Protein AF-A0A3S4ZS08-F1 (afdb_monomer)

Secondary structure (DSSP, 8-state):
--PPPP-PPPPPPP-PPPSS--GGG---HHHHHHH------SS-EEEESS-GGGHHHHHHTT-EEEE-HIIIIISTT-TTT-HHHHHHHHHHHHHHHHHHS-HHHHHHHH-S---S---------------

Mean predicted aligned error: 7.88 Å

Sequence (131 aa):
MLFPKQKSKKKRMRHPASILHDKSSRTCYLCVTLHDNWNEHRILDEHHIFGGPNRKNSEEYGLKVYLCHDHHIYGPEAVHNNARIRHELQRTAQRLFEKQHSHKEFMEIFGRNYLDPVEIGENSEKENEPV

Solvent-accessible surface area (backbone atoms only — not comparable to full-atom values): 8027 Å² total; per-residue (Å²): 135,89,76,81,78,80,84,76,80,78,81,81,82,54,77,54,71,38,80,79,38,67,75,87,67,34,38,24,54,61,44,36,75,76,65,74,36,76,61,71,48,96,62,67,46,82,43,49,62,44,51,80,90,39,32,62,56,15,40,48,68,9,37,31,40,38,23,33,64,45,48,41,64,72,32,84,71,0,46,75,66,20,68,67,58,38,49,49,51,37,28,49,46,50,57,57,46,42,74,81,49,47,67,69,58,48,41,73,74,67,70,60,86,53,78,63,85,72,87,71,78,78,82,71,85,76,80,88,74,87,130

Radius of gyration: 18.98 Å; Cα contacts (8 Å, |Δi|>4): 165; chains: 1; bounding box: 35×43×84 Å

Structure (mmCIF, N/CA/C/O backbone):
data_AF-A0A3S4ZS08-F1
#
_entry.id   AF-A0A3S4ZS08-F1
#
loop_
_atom_site.group_PDB
_atom_site.id
_atom_site.type_symbol
_atom_site.label_atom_id
_atom_site.label_alt_id
_atom_site.label_comp_id
_atom_site.label_asym_id
_atom_site.label_entity_id
_atom_site.label_seq_id
_atom_site.pdbx_PDB_ins_code
_atom_site.Cartn_x
_atom_site.Cartn_y
_atom_site.Cartn_z
_atom_site.occupancy
_atom_site.B_iso_or_equiv
_atom_site.auth_seq_id
_atom_site.auth_comp_id
_atom_site.auth_asym_id
_atom_site.auth_atom_id
_atom_site.pdbx_PDB_model_num
ATOM 1 N N . MET A 1 1 ? -1.154 30.138 40.341 1.00 65.44 1 MET A N 1
ATOM 2 C CA . MET A 1 1 ? -0.883 28.765 40.824 1.00 65.44 1 MET A CA 1
ATOM 3 C C . MET A 1 1 ? -0.590 27.890 39.612 1.00 65.44 1 MET A C 1
ATOM 5 O O . MET A 1 1 ? -1.409 27.868 38.703 1.00 65.44 1 MET A O 1
ATOM 9 N N . LEU A 1 2 ? 0.585 27.257 39.535 1.00 67.81 2 LEU A N 1
ATOM 10 C CA . LEU A 1 2 ? 0.966 26.402 38.403 1.00 67.81 2 LEU A CA 1
ATOM 11 C C . LEU A 1 2 ? 0.530 24.962 38.721 1.00 67.81 2 LEU A C 1
ATOM 13 O O . LEU A 1 2 ? 1.156 24.295 39.541 1.00 67.81 2 LEU A O 1
ATOM 17 N N . PHE A 1 3 ? -0.576 24.502 38.135 1.00 76.50 3 PHE A N 1
ATOM 18 C CA . PHE A 1 3 ? -1.029 23.120 38.312 1.00 76.50 3 PHE A CA 1
ATOM 19 C C . PHE A 1 3 ? -0.051 22.156 37.612 1.00 76.50 3 PHE A C 1
ATOM 21 O O . PHE A 1 3 ? 0.315 22.402 36.457 1.00 76.50 3 PHE A O 1
ATOM 28 N N . PRO A 1 4 ? 0.385 21.060 38.263 1.00 76.19 4 PRO A N 1
ATOM 29 C CA . PRO A 1 4 ? 1.241 20.078 37.615 1.00 76.19 4 PRO A CA 1
ATOM 30 C C . PRO A 1 4 ? 0.506 19.455 36.424 1.00 76.19 4 PRO A C 1
ATOM 32 O O . PRO A 1 4 ? -0.596 18.927 36.569 1.00 76.19 4 PRO A O 1
ATOM 35 N N . LYS A 1 5 ? 1.121 19.500 35.236 1.00 73.06 5 LYS A N 1
ATOM 36 C CA . LYS A 1 5 ? 0.585 18.828 34.044 1.00 73.06 5 LYS A CA 1
ATOM 37 C C . LYS A 1 5 ? 0.438 17.333 34.331 1.00 73.06 5 LYS A C 1
ATOM 39 O O . LYS A 1 5 ? 1.413 16.670 34.691 1.00 73.06 5 LYS A O 1
ATOM 44 N N . GLN A 1 6 ? -0.766 16.796 34.142 1.00 75.19 6 GLN A N 1
ATOM 45 C CA . GLN A 1 6 ? -1.000 15.357 34.219 1.00 75.19 6 GLN A CA 1
ATOM 46 C C . GLN A 1 6 ? -0.137 14.644 33.168 1.00 75.19 6 GLN A C 1
ATOM 48 O O . GLN A 1 6 ? -0.199 14.947 31.976 1.00 75.19 6 GLN A O 1
ATOM 53 N N . LYS A 1 7 ? 0.698 13.700 33.610 1.00 71.94 7 LYS A N 1
ATOM 54 C CA . LYS A 1 7 ? 1.526 12.878 32.721 1.00 71.94 7 LYS A CA 1
ATOM 55 C C . LYS A 1 7 ? 0.629 11.840 32.039 1.00 71.94 7 LYS A C 1
ATOM 57 O O . LYS A 1 7 ? 0.342 10.803 32.631 1.00 71.94 7 LYS A O 1
ATOM 62 N N . SER A 1 8 ? 0.185 12.094 30.809 1.00 74.12 8 SER A N 1
ATOM 63 C CA . SER A 1 8 ? -0.471 11.059 30.002 1.00 74.12 8 SER A CA 1
ATOM 64 C C . SER A 1 8 ? 0.580 10.098 29.433 1.00 74.12 8 SER A C 1
ATOM 66 O O . SER A 1 8 ? 1.602 10.509 28.878 1.00 74.12 8 SER A O 1
ATOM 68 N N . LYS A 1 9 ? 0.364 8.788 29.596 1.00 76.19 9 LYS A N 1
ATOM 69 C CA . LYS A 1 9 ? 1.199 7.772 28.942 1.00 76.19 9 LYS A CA 1
ATOM 70 C C . LYS A 1 9 ? 0.795 7.699 27.470 1.00 76.19 9 LYS A C 1
ATOM 72 O O . LYS A 1 9 ? -0.376 7.494 27.165 1.00 76.19 9 LYS A O 1
ATOM 77 N N . LYS A 1 10 ? 1.753 7.855 26.552 1.00 76.00 10 LYS A N 1
ATOM 78 C CA . LYS A 1 10 ? 1.502 7.667 25.114 1.00 76.00 10 LYS A CA 1
ATOM 79 C C . LYS A 1 10 ? 1.166 6.197 24.847 1.00 76.00 10 LYS A C 1
ATOM 81 O O . LYS A 1 10 ? 1.894 5.315 25.303 1.00 76.00 10 LYS A O 1
ATOM 86 N N . LYS A 1 11 ? 0.087 5.934 24.104 1.00 80.38 11 LYS A N 1
ATOM 87 C CA . LYS A 1 11 ? -0.252 4.580 23.641 1.00 80.38 11 LYS A CA 1
ATOM 88 C C . LYS A 1 11 ? 0.876 4.066 22.737 1.00 80.38 11 LYS A C 1
ATOM 90 O O . LYS A 1 11 ? 1.356 4.799 21.873 1.00 80.38 11 LYS A O 1
ATOM 95 N N . ARG A 1 12 ? 1.325 2.827 22.955 1.00 83.44 12 ARG A N 1
ATOM 96 C CA . ARG A 1 12 ? 2.348 2.193 22.112 1.00 83.44 12 ARG A CA 1
ATOM 97 C C . ARG A 1 12 ? 1.722 1.799 20.773 1.00 83.44 12 ARG A C 1
ATOM 99 O O . ARG A 1 12 ? 0.711 1.102 20.768 1.00 83.44 12 ARG A O 1
ATOM 106 N N . MET A 1 13 ? 2.335 2.224 19.670 1.00 84.94 13 MET A N 1
ATOM 107 C CA . MET A 1 13 ? 1.907 1.866 18.315 1.00 84.94 13 MET A CA 1
ATOM 108 C C . MET A 1 13 ? 2.183 0.382 18.039 1.00 84.94 13 MET A C 1
ATOM 110 O O . MET A 1 13 ? 3.206 -0.164 18.476 1.00 84.94 13 MET A O 1
ATOM 114 N N . ARG A 1 14 ? 1.260 -0.274 17.336 1.00 89.06 14 ARG A N 1
ATOM 115 C CA . ARG A 1 14 ? 1.431 -1.650 16.853 1.00 89.06 14 ARG A CA 1
ATOM 116 C C . ARG A 1 14 ? 2.148 -1.632 15.500 1.00 89.06 14 ARG A C 1
ATOM 118 O O . ARG A 1 14 ? 2.058 -0.651 14.780 1.00 89.06 14 ARG A O 1
ATOM 125 N N . HIS A 1 15 ? 2.861 -2.714 15.199 1.00 91.88 15 HIS A N 1
ATOM 126 C CA . HIS A 1 15 ? 3.563 -2.916 13.925 1.00 91.88 15 HIS A CA 1
ATOM 127 C C . HIS A 1 15 ? 3.199 -4.315 13.394 1.00 91.88 15 HIS A C 1
ATOM 129 O O . HIS A 1 15 ? 4.022 -5.231 13.471 1.00 91.88 15 HIS A O 1
ATOM 135 N N . PRO A 1 16 ? 1.926 -4.557 13.026 1.00 95.12 16 PRO A N 1
ATOM 136 C CA . PRO A 1 16 ? 1.505 -5.844 12.481 1.00 95.12 16 PRO A CA 1
ATOM 137 C C . PRO A 1 16 ? 2.190 -6.155 11.142 1.00 95.12 16 PRO A C 1
ATOM 139 O O . PRO A 1 16 ? 2.769 -5.285 10.484 1.00 95.12 16 PRO A O 1
ATOM 142 N N . ALA A 1 17 ? 2.094 -7.421 10.734 1.00 96.56 17 ALA A N 1
ATOM 143 C CA . ALA A 1 17 ? 2.415 -7.820 9.370 1.00 96.56 17 ALA A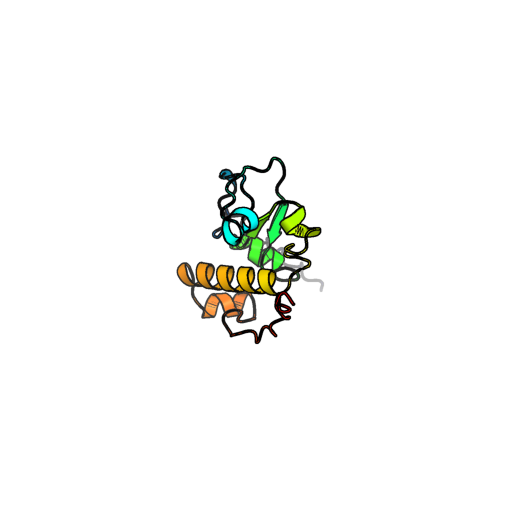 CA 1
ATOM 144 C C . ALA A 1 17 ? 1.492 -7.107 8.369 1.00 96.56 17 ALA A C 1
ATOM 146 O O . ALA A 1 17 ? 0.403 -6.651 8.724 1.00 96.56 17 ALA A O 1
ATOM 147 N N . SER A 1 18 ? 1.939 -7.013 7.118 1.00 97.81 18 SER A N 1
ATOM 148 C CA . SER A 1 18 ? 1.099 -6.473 6.058 1.00 97.81 18 SER A CA 1
ATOM 149 C C . SER A 1 18 ? -0.105 -7.377 5.793 1.00 97.81 18 SER A C 1
ATOM 151 O O . SER A 1 18 ? 0.032 -8.599 5.750 1.00 97.81 18 SER A O 1
ATOM 153 N N . ILE A 1 19 ? -1.273 -6.770 5.573 1.00 97.94 19 ILE A N 1
ATOM 154 C CA . ILE A 1 19 ? -2.477 -7.491 5.132 1.00 97.94 19 ILE A CA 1
ATOM 155 C C . ILE A 1 19 ? -2.526 -7.692 3.610 1.00 97.94 19 ILE A C 1
ATOM 157 O O . ILE A 1 19 ? -3.389 -8.415 3.121 1.00 97.94 19 ILE A O 1
ATOM 161 N N . LEU A 1 20 ? -1.646 -7.018 2.862 1.00 97.56 20 LEU A N 1
ATOM 162 C CA . LEU A 1 20 ? -1.591 -7.074 1.400 1.00 97.56 20 LEU A CA 1
ATOM 163 C C . LEU A 1 20 ? -0.549 -8.069 0.899 1.00 97.56 20 LEU A C 1
ATOM 165 O O . LEU A 1 20 ? -0.719 -8.649 -0.169 1.00 97.56 20 LEU A O 1
ATOM 169 N N . HIS A 1 21 ? 0.557 -8.216 1.628 1.00 97.69 21 HIS A N 1
ATOM 170 C CA . HIS A 1 21 ? 1.731 -8.904 1.116 1.00 97.69 21 HIS A CA 1
ATOM 171 C C . HIS A 1 21 ? 2.541 -9.551 2.229 1.00 97.69 21 HIS A C 1
ATOM 173 O O . HIS A 1 21 ? 2.962 -8.892 3.178 1.00 97.69 21 HIS A O 1
ATOM 179 N N . ASP A 1 22 ? 2.802 -10.846 2.093 1.00 96.75 22 ASP A N 1
ATOM 180 C CA . ASP A 1 22 ? 3.629 -11.553 3.056 1.00 96.75 22 ASP A CA 1
ATOM 181 C C . ASP A 1 22 ? 5.113 -11.191 2.893 1.00 96.75 22 ASP A C 1
ATOM 183 O O . ASP A 1 22 ? 5.739 -11.474 1.868 1.00 96.75 22 ASP A O 1
ATOM 187 N N . LYS A 1 23 ? 5.698 -10.628 3.957 1.00 95.94 23 LYS A N 1
ATOM 188 C CA . LYS A 1 23 ? 7.128 -10.306 4.040 1.00 95.94 23 LYS A CA 1
ATOM 189 C C . LYS A 1 23 ? 8.011 -11.541 3.863 1.00 95.94 23 LYS A C 1
ATOM 191 O O . LYS A 1 23 ? 9.121 -11.427 3.344 1.00 95.94 23 LYS A O 1
ATOM 196 N N . SER A 1 24 ? 7.546 -12.703 4.326 1.00 96.56 24 SER A N 1
ATOM 197 C CA . SER A 1 24 ? 8.338 -13.934 4.315 1.00 96.56 24 SER A CA 1
ATOM 198 C C . SER A 1 24 ? 8.546 -14.487 2.906 1.00 96.56 24 SER A C 1
ATOM 200 O O . SER A 1 24 ? 9.568 -15.119 2.658 1.00 96.56 24 SER A O 1
ATOM 202 N N . SER A 1 25 ? 7.658 -14.136 1.966 1.00 96.56 25 SER A N 1
ATOM 203 C CA . SER A 1 25 ? 7.785 -14.501 0.551 1.00 96.56 25 SER A CA 1
ATOM 204 C C . SER A 1 25 ? 9.035 -13.930 -0.121 1.00 96.56 25 SER A C 1
ATOM 206 O O . SER A 1 25 ? 9.452 -14.440 -1.152 1.00 96.56 25 SER A O 1
ATOM 208 N N . ARG A 1 26 ? 9.610 -12.842 0.422 1.00 97.75 26 ARG A N 1
ATOM 209 C CA . ARG A 1 26 ? 10.741 -12.097 -0.163 1.00 97.75 26 ARG A CA 1
ATOM 210 C C . ARG A 1 26 ? 10.527 -11.673 -1.619 1.00 97.75 26 ARG A C 1
ATOM 212 O O . ARG A 1 26 ? 11.484 -11.302 -2.290 1.00 97.75 26 ARG A O 1
ATOM 219 N N . THR A 1 27 ? 9.292 -11.667 -2.100 1.00 98.56 27 THR A N 1
ATOM 220 C CA . THR A 1 27 ? 8.942 -11.180 -3.437 1.00 98.56 27 THR A CA 1
ATOM 221 C C . THR A 1 27 ? 8.721 -9.670 -3.417 1.00 98.56 27 THR A C 1
ATOM 223 O O . THR A 1 27 ? 8.580 -9.069 -2.353 1.00 98.56 27 THR A O 1
ATOM 226 N N . CYS A 1 28 ? 8.693 -9.034 -4.587 1.00 98.69 28 CYS A N 1
ATOM 227 C CA . CYS A 1 28 ? 8.177 -7.675 -4.743 1.00 98.69 28 CYS A CA 1
ATOM 228 C C . CYS A 1 28 ? 6.686 -7.755 -5.093 1.00 98.69 28 CYS A C 1
ATOM 230 O O . CYS A 1 28 ? 6.316 -8.443 -6.043 1.00 98.69 28 CYS A O 1
ATOM 232 N N . TYR A 1 29 ? 5.833 -7.025 -4.368 1.00 98.75 29 TYR A N 1
ATOM 233 C CA . TYR A 1 29 ? 4.385 -7.043 -4.600 1.00 98.75 29 TYR A CA 1
ATOM 234 C C . TYR A 1 29 ? 4.018 -6.664 -6.041 1.00 98.75 29 TYR A C 1
ATOM 236 O O . TYR A 1 29 ? 3.149 -7.287 -6.647 1.00 98.75 29 TYR A O 1
ATOM 244 N N . LEU A 1 30 ? 4.693 -5.658 -6.607 1.00 98.56 30 LEU A N 1
ATOM 245 C CA . LEU A 1 30 ? 4.426 -5.193 -7.970 1.00 98.56 30 LEU A CA 1
ATOM 246 C C . LEU A 1 30 ? 5.025 -6.114 -9.042 1.00 98.56 30 LEU A C 1
ATOM 248 O O . LEU A 1 30 ? 4.387 -6.297 -10.071 1.00 98.56 30 LEU A O 1
ATOM 252 N N . CYS A 1 31 ? 6.156 -6.785 -8.792 1.00 98.56 31 CYS A N 1
ATOM 253 C CA . CYS A 1 31 ? 6.639 -7.849 -9.685 1.00 98.56 31 CYS A CA 1
ATOM 254 C C . CYS A 1 31 ? 5.594 -8.962 -9.840 1.00 98.56 31 CYS A C 1
ATOM 256 O O . CYS A 1 31 ? 5.289 -9.374 -10.956 1.00 98.56 31 CYS A O 1
ATOM 258 N N . VAL A 1 32 ? 5.020 -9.414 -8.722 1.00 98.31 32 VAL A N 1
ATOM 259 C CA . VAL A 1 32 ? 4.015 -10.483 -8.718 1.00 98.31 32 VAL A CA 1
ATOM 260 C C . VAL A 1 32 ? 2.723 -10.018 -9.384 1.00 98.31 32 VAL A C 1
ATOM 262 O O . VAL A 1 32 ? 2.202 -10.686 -10.268 1.00 98.31 32 VAL A O 1
ATOM 265 N N . THR A 1 33 ? 2.198 -8.861 -8.979 1.00 97.75 33 THR A N 1
ATOM 266 C CA . THR A 1 33 ? 0.860 -8.426 -9.412 1.00 97.75 33 THR A CA 1
ATOM 267 C C . THR A 1 33 ? 0.804 -7.867 -10.829 1.00 97.75 33 THR A C 1
ATOM 269 O O . THR A 1 33 ? -0.246 -7.974 -11.455 1.00 97.75 33 THR A O 1
ATOM 272 N N . LEU A 1 34 ? 1.893 -7.283 -11.339 1.00 97.31 34 LEU A N 1
ATOM 273 C CA . LEU A 1 34 ? 1.933 -6.723 -12.694 1.00 97.31 34 LEU A CA 1
ATOM 274 C C . LEU A 1 34 ? 2.478 -7.712 -13.728 1.00 97.31 34 LEU A C 1
ATOM 276 O O . LEU A 1 34 ? 2.051 -7.670 -14.877 1.00 97.31 34 LEU A O 1
ATOM 280 N N . HIS A 1 35 ? 3.401 -8.595 -13.327 1.00 97.88 35 HIS A N 1
ATOM 281 C CA . HIS A 1 35 ? 4.198 -9.396 -14.266 1.00 97.88 35 HIS A CA 1
ATOM 282 C C . HIS A 1 35 ? 4.204 -10.900 -13.973 1.00 97.88 35 HIS A C 1
ATOM 284 O O . HIS A 1 35 ? 4.966 -11.622 -14.610 1.00 97.88 35 HIS A O 1
ATOM 290 N N . ASP A 1 36 ? 3.422 -11.371 -12.993 1.00 97.88 36 ASP A N 1
ATOM 291 C CA . ASP A 1 36 ? 3.446 -12.762 -12.500 1.00 97.88 36 ASP A CA 1
ATOM 292 C C . ASP A 1 36 ? 4.868 -13.250 -12.149 1.00 97.88 36 ASP A C 1
ATOM 294 O O . ASP A 1 36 ? 5.237 -14.415 -12.291 1.00 97.88 36 ASP A O 1
ATOM 298 N N . ASN A 1 37 ? 5.717 -12.318 -11.705 1.00 97.94 37 ASN A N 1
ATOM 299 C CA . ASN A 1 37 ? 7.114 -12.582 -11.399 1.00 97.94 37 ASN A CA 1
ATOM 300 C C . ASN A 1 37 ? 7.294 -12.809 -9.894 1.00 97.94 37 ASN A C 1
ATOM 302 O O . ASN A 1 37 ? 7.319 -11.866 -9.099 1.00 97.94 37 ASN A O 1
ATOM 306 N N . TRP A 1 38 ? 7.476 -14.078 -9.532 1.00 97.81 38 TRP A N 1
ATOM 307 C CA . TRP A 1 38 ? 7.619 -14.563 -8.156 1.00 97.81 38 TRP A CA 1
ATOM 308 C C . TRP A 1 38 ? 9.072 -14.660 -7.673 1.00 97.81 38 TRP A C 1
ATOM 310 O O . TRP A 1 38 ? 9.347 -15.324 -6.675 1.00 97.81 38 TRP A O 1
ATOM 320 N N . ASN A 1 39 ? 10.018 -14.013 -8.360 1.00 97.88 39 ASN A N 1
ATOM 321 C CA . ASN A 1 39 ? 11.417 -14.036 -7.947 1.00 97.88 39 ASN A CA 1
ATOM 322 C C . ASN A 1 39 ? 11.617 -13.391 -6.567 1.00 97.88 39 ASN A C 1
ATOM 324 O O . ASN A 1 39 ? 11.080 -12.322 -6.258 1.00 97.88 39 ASN A O 1
ATOM 328 N N . GLU A 1 40 ? 12.457 -14.024 -5.748 1.00 98.00 40 GLU A N 1
ATOM 329 C CA . GLU A 1 40 ? 12.890 -13.450 -4.479 1.00 98.00 40 GLU A CA 1
ATOM 330 C C . GLU A 1 4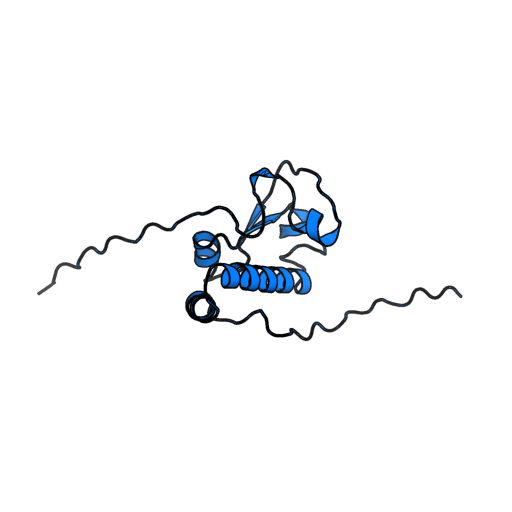0 ? 13.868 -12.290 -4.702 1.00 98.00 40 GLU A C 1
ATOM 332 O O . GLU A 1 40 ? 14.813 -12.364 -5.489 1.00 98.00 40 GLU A O 1
ATOM 337 N N . HIS A 1 41 ? 13.700 -11.231 -3.919 1.00 97.31 41 HIS A N 1
ATOM 338 C CA . HIS A 1 41 ? 14.607 -10.102 -3.851 1.00 97.31 41 HIS A CA 1
ATOM 339 C C . HIS A 1 41 ? 15.439 -10.166 -2.568 1.00 97.31 41 HIS A C 1
ATOM 341 O O . HIS A 1 41 ? 14.955 -10.409 -1.459 1.00 97.31 41 HIS A O 1
ATOM 347 N N . ARG A 1 42 ? 16.740 -9.893 -2.706 1.00 95.44 42 ARG A N 1
ATOM 348 C CA . ARG A 1 42 ? 17.649 -9.798 -1.556 1.00 95.44 42 ARG A CA 1
ATOM 349 C C . ARG A 1 42 ? 17.328 -8.592 -0.668 1.00 95.44 42 ARG A C 1
ATOM 351 O O . ARG A 1 42 ? 17.497 -8.683 0.544 1.00 95.44 42 ARG A O 1
ATOM 358 N N . ILE A 1 43 ? 16.919 -7.481 -1.277 1.00 95.94 43 ILE A N 1
ATOM 359 C CA . ILE A 1 43 ? 16.604 -6.217 -0.609 1.00 95.94 43 ILE A CA 1
ATOM 360 C C . ILE A 1 43 ? 15.211 -5.791 -1.062 1.00 95.94 43 ILE A C 1
ATOM 362 O O . ILE A 1 43 ? 14.931 -5.767 -2.261 1.00 95.94 43 ILE A O 1
ATOM 366 N N . LEU A 1 44 ? 14.361 -5.476 -0.089 1.00 98.25 44 LEU A N 1
ATOM 367 C CA . LEU A 1 44 ? 13.015 -4.966 -0.291 1.00 98.25 44 LEU A CA 1
ATOM 368 C C . LEU A 1 44 ? 12.808 -3.757 0.609 1.00 98.25 44 LEU A C 1
ATOM 370 O O . LEU A 1 44 ? 13.147 -3.795 1.795 1.00 98.25 44 LEU A O 1
ATOM 374 N N . ASP A 1 45 ? 12.186 -2.736 0.045 1.00 98.00 45 ASP A N 1
ATOM 375 C CA . ASP A 1 45 ? 11.721 -1.579 0.780 1.00 98.00 45 ASP A CA 1
ATOM 376 C C . ASP A 1 45 ? 10.291 -1.792 1.254 1.00 98.00 45 ASP A C 1
ATOM 378 O O . ASP A 1 45 ? 9.440 -2.330 0.543 1.00 98.00 45 ASP A O 1
ATOM 382 N N . GLU A 1 46 ? 10.013 -1.324 2.466 1.00 97.69 46 GLU A N 1
ATOM 383 C CA . GLU A 1 46 ? 8.657 -1.275 2.989 1.00 97.69 46 GLU A CA 1
ATOM 384 C C . GLU A 1 46 ? 7.979 0.023 2.542 1.00 97.69 46 GLU A C 1
ATOM 386 O O . GLU A 1 46 ? 8.390 1.124 2.919 1.00 97.69 46 GLU A O 1
ATOM 391 N N . HIS A 1 47 ? 6.920 -0.115 1.751 1.00 98.19 47 HIS A N 1
ATOM 392 C CA . HIS A 1 47 ? 6.142 1.000 1.242 1.00 98.19 47 HIS A CA 1
ATOM 393 C C . HIS A 1 47 ? 4.812 1.127 1.992 1.00 98.19 47 HIS A C 1
ATOM 395 O O . HIS A 1 47 ? 3.932 0.274 1.867 1.00 98.19 47 HIS A O 1
ATOM 401 N N . HIS A 1 48 ? 4.645 2.213 2.752 1.00 98.38 48 HIS A N 1
ATOM 402 C CA . HIS A 1 48 ? 3.378 2.584 3.396 1.00 98.38 48 HIS A CA 1
ATOM 403 C C . HIS A 1 48 ? 2.402 3.150 2.357 1.00 98.38 48 HIS A C 1
ATOM 405 O O . HIS A 1 48 ? 2.644 4.231 1.821 1.00 98.38 48 HIS A O 1
ATOM 411 N N . ILE A 1 49 ? 1.287 2.455 2.109 1.00 98.25 49 ILE A N 1
ATOM 412 C CA . ILE A 1 49 ? 0.368 2.763 0.994 1.00 98.25 49 ILE A CA 1
ATOM 413 C C . ILE A 1 49 ? -0.276 4.145 1.148 1.00 98.25 49 ILE A C 1
ATOM 415 O O . ILE A 1 49 ? -0.368 4.919 0.189 1.00 98.25 49 ILE A O 1
ATOM 419 N N . PHE A 1 50 ? -0.693 4.484 2.369 1.00 97.62 50 PHE A N 1
ATOM 420 C CA . PHE A 1 50 ? -1.127 5.835 2.706 1.00 97.62 50 PHE A CA 1
ATOM 421 C C . PHE A 1 50 ? 0.029 6.561 3.394 1.00 97.62 50 PHE A C 1
ATOM 423 O O . PHE A 1 50 ? 0.334 6.318 4.563 1.00 97.62 50 PHE A O 1
ATOM 430 N N . GLY A 1 51 ? 0.701 7.426 2.635 1.00 92.44 51 GLY A N 1
ATOM 431 C CA . GLY A 1 51 ? 1.850 8.203 3.097 1.00 92.44 51 GLY A CA 1
ATOM 432 C C . GLY A 1 51 ? 1.483 9.454 3.904 1.00 92.44 51 GLY A C 1
ATOM 433 O O . GLY A 1 51 ? 0.355 9.634 4.369 1.00 92.44 51 GLY A O 1
ATOM 434 N N . GLY A 1 52 ? 2.466 10.345 4.069 1.00 92.31 52 GLY A N 1
ATOM 435 C CA . GLY A 1 52 ? 2.296 11.632 4.749 1.00 92.31 52 GLY A CA 1
ATOM 436 C C . GLY A 1 52 ? 1.744 11.481 6.178 1.00 92.31 52 GLY A C 1
ATOM 437 O O . GLY A 1 52 ? 2.289 10.678 6.945 1.00 92.31 52 GLY A O 1
ATOM 438 N N . PRO A 1 53 ? 0.676 12.210 6.561 1.00 93.75 53 PRO A N 1
ATOM 439 C CA . PRO A 1 53 ? 0.092 12.108 7.903 1.00 93.75 53 PRO A CA 1
ATOM 440 C C . PRO A 1 53 ? -0.447 10.701 8.211 1.00 93.75 53 PRO A C 1
ATOM 442 O O . PRO A 1 53 ? -0.409 10.274 9.365 1.00 93.75 53 PRO A O 1
ATOM 445 N N . ASN A 1 54 ? -0.847 9.946 7.183 1.00 97.12 54 ASN A N 1
ATOM 446 C CA . ASN A 1 54 ? -1.395 8.597 7.312 1.00 97.12 54 ASN A CA 1
ATOM 447 C C . ASN A 1 54 ? -0.326 7.496 7.345 1.00 97.12 54 ASN A C 1
ATOM 449 O O . ASN A 1 54 ? -0.673 6.326 7.496 1.00 97.12 54 ASN A O 1
ATOM 453 N N . ARG A 1 55 ? 0.975 7.831 7.297 1.00 96.06 55 ARG A N 1
ATOM 454 C CA . ARG A 1 55 ? 2.052 6.826 7.366 1.00 96.06 55 ARG A CA 1
ATOM 455 C C . ARG A 1 55 ? 1.973 5.976 8.636 1.00 96.06 55 ARG A C 1
ATOM 457 O O . ARG A 1 55 ? 2.174 4.769 8.583 1.00 96.06 55 ARG A O 1
ATOM 464 N N . LYS A 1 56 ? 1.659 6.603 9.776 1.00 94.94 56 LYS A N 1
ATOM 465 C CA . LYS A 1 56 ? 1.491 5.895 11.057 1.00 94.94 56 LYS A CA 1
ATOM 466 C C . LYS A 1 56 ? 0.275 4.975 11.050 1.00 94.94 56 LYS A C 1
ATOM 468 O O . LYS A 1 56 ? 0.374 3.870 11.562 1.00 94.94 56 LYS A O 1
ATOM 473 N N . ASN A 1 57 ? -0.822 5.403 10.430 1.00 96.88 57 ASN A N 1
ATOM 474 C CA . ASN A 1 57 ? -2.018 4.576 10.285 1.00 96.88 57 ASN A CA 1
ATOM 475 C C . ASN A 1 57 ? -1.719 3.371 9.381 1.00 96.88 57 ASN A C 1
ATOM 477 O O . ASN A 1 57 ? -2.038 2.242 9.735 1.00 96.88 57 ASN A O 1
ATOM 481 N N . SER A 1 58 ? -1.008 3.580 8.269 1.00 97.50 58 SER A N 1
ATOM 482 C CA . SER A 1 58 ? -0.548 2.481 7.414 1.00 97.50 58 SER A CA 1
ATOM 483 C C . SER A 1 58 ? 0.312 1.471 8.172 1.00 97.50 58 SER A C 1
ATOM 485 O O . SER A 1 58 ? 0.162 0.271 7.971 1.00 97.50 58 SER A O 1
ATOM 487 N N . GLU A 1 59 ? 1.187 1.936 9.067 1.00 97.00 59 GLU A N 1
ATOM 488 C CA . GLU A 1 59 ? 1.974 1.047 9.922 1.00 97.00 59 GLU A CA 1
ATOM 489 C C . GLU A 1 59 ? 1.097 0.298 10.934 1.00 97.00 59 GLU A C 1
ATOM 491 O O . GLU A 1 59 ? 1.179 -0.923 11.016 1.00 97.00 59 GLU A O 1
ATOM 496 N N . GLU A 1 60 ? 0.229 1.002 11.667 1.00 96.31 60 GLU A N 1
ATOM 497 C CA . GLU A 1 60 ? -0.592 0.428 12.742 1.00 96.31 60 GLU A CA 1
ATOM 498 C C . GLU A 1 60 ? -1.586 -0.633 12.248 1.00 96.31 60 GLU A C 1
ATOM 500 O O . GLU A 1 60 ? -1.854 -1.590 12.979 1.00 96.31 60 GLU A O 1
ATOM 505 N N . TYR A 1 61 ? -2.075 -0.497 11.011 1.00 97.12 61 TYR A N 1
ATOM 506 C CA . TYR A 1 61 ? -3.040 -1.408 10.385 1.00 97.12 61 TYR A CA 1
ATOM 507 C C . TYR A 1 61 ? -2.426 -2.361 9.346 1.00 97.12 61 TYR A C 1
ATOM 509 O O . TYR A 1 61 ? -3.154 -3.114 8.705 1.00 97.12 61 TYR A O 1
ATOM 517 N N . GLY A 1 62 ? -1.103 -2.352 9.153 1.00 97.81 62 GLY A N 1
ATOM 518 C CA . GLY A 1 62 ? -0.449 -3.247 8.191 1.00 97.81 62 GLY A CA 1
ATOM 519 C C . GLY A 1 62 ? -0.791 -2.939 6.726 1.00 97.81 62 GLY A C 1
ATOM 520 O O . GLY A 1 62 ? -0.768 -3.830 5.877 1.00 97.81 62 GLY A O 1
ATOM 521 N N . LEU A 1 63 ? -1.099 -1.684 6.395 1.00 98.25 63 LEU A N 1
ATOM 522 C CA . LEU A 1 63 ? -1.375 -1.227 5.027 1.00 98.25 63 LEU A CA 1
ATOM 523 C C . LEU A 1 63 ? -0.071 -0.827 4.330 1.00 98.25 63 LEU A C 1
ATOM 525 O O . LEU A 1 63 ? 0.183 0.338 4.010 1.00 98.25 63 LEU A O 1
ATOM 529 N N . LYS A 1 64 ? 0.790 -1.822 4.144 1.00 98.25 64 LYS A N 1
ATOM 530 C CA . LYS A 1 64 ? 2.116 -1.679 3.544 1.00 98.25 64 LYS A CA 1
ATOM 531 C C . LYS A 1 64 ? 2.410 -2.817 2.580 1.00 98.25 64 LYS A C 1
ATOM 533 O O . LYS A 1 64 ? 1.812 -3.878 2.697 1.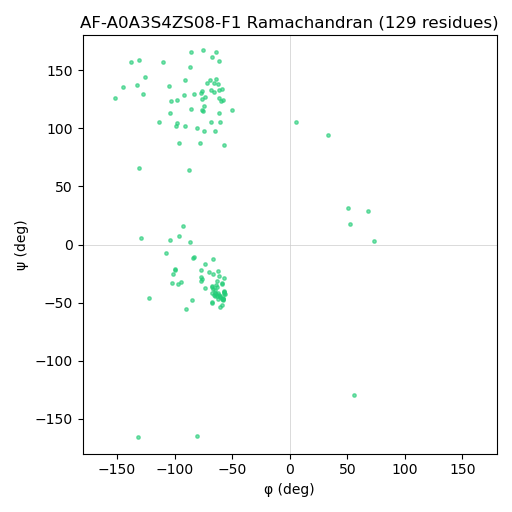00 98.25 64 LYS A O 1
ATOM 538 N N . VAL A 1 65 ? 3.313 -2.616 1.634 1.00 98.56 65 VAL A N 1
ATOM 539 C CA . VAL A 1 65 ? 3.778 -3.659 0.701 1.00 98.56 65 VAL A CA 1
ATOM 540 C C . VAL A 1 65 ? 5.298 -3.670 0.652 1.00 98.56 65 VAL A C 1
ATOM 542 O O . VAL A 1 65 ? 5.930 -2.674 1.010 1.00 98.56 65 VAL A O 1
ATOM 545 N N . TYR A 1 66 ? 5.881 -4.786 0.221 1.00 98.69 66 TYR A N 1
ATOM 546 C CA . TYR A 1 66 ? 7.325 -4.914 0.052 1.00 98.69 66 TYR A CA 1
ATOM 547 C C . TYR A 1 66 ? 7.677 -4.815 -1.427 1.00 98.69 66 TYR A C 1
ATOM 549 O O . TYR A 1 66 ? 7.144 -5.564 -2.247 1.00 98.69 66 TYR A O 1
ATOM 557 N N . LEU A 1 67 ? 8.545 -3.867 -1.775 1.00 98.62 67 LEU A N 1
ATOM 558 C CA . LEU A 1 67 ? 8.866 -3.527 -3.160 1.00 98.62 67 LEU A CA 1
ATOM 559 C C . LEU A 1 67 ? 10.372 -3.589 -3.402 1.00 98.62 67 LEU A C 1
ATOM 561 O O . LEU A 1 67 ? 11.164 -3.212 -2.541 1.00 98.62 67 LEU A O 1
ATOM 565 N N . CYS A 1 68 ? 10.777 -4.036 -4.590 1.00 98.50 68 CYS A N 1
ATOM 566 C CA . CYS A 1 68 ? 12.148 -3.827 -5.045 1.00 98.50 68 CYS A CA 1
ATOM 567 C C . CYS A 1 68 ? 12.391 -2.326 -5.292 1.00 98.50 68 CYS A C 1
ATOM 569 O O . CYS A 1 68 ? 11.442 -1.556 -5.453 1.00 98.50 68 CYS A O 1
ATOM 571 N N . HIS A 1 69 ? 13.652 -1.891 -5.348 1.00 97.56 69 HIS A N 1
ATOM 572 C CA . HIS A 1 69 ? 13.972 -0.472 -5.559 1.00 97.56 69 HIS A CA 1
ATOM 573 C C . HIS A 1 69 ? 13.396 0.089 -6.869 1.00 97.56 69 HIS A C 1
ATOM 575 O O . HIS A 1 69 ? 12.971 1.246 -6.901 1.00 97.56 69 HIS A O 1
ATOM 581 N N . ASP A 1 70 ? 13.326 -0.725 -7.925 1.00 97.88 70 ASP A N 1
ATOM 582 C CA . ASP A 1 70 ? 12.769 -0.307 -9.213 1.00 97.88 70 ASP A CA 1
ATOM 583 C C . ASP A 1 70 ? 11.264 -0.042 -9.109 1.00 97.88 70 ASP A C 1
ATOM 585 O O . ASP A 1 70 ? 10.788 0.981 -9.587 1.00 97.88 70 ASP A O 1
ATOM 589 N N . HIS A 1 71 ? 10.512 -0.887 -8.401 1.00 98.69 71 HIS A N 1
ATOM 590 C CA . HIS A 1 71 ? 9.079 -0.676 -8.162 1.00 98.69 71 HIS A CA 1
ATOM 591 C C . HIS A 1 71 ? 8.770 0.263 -6.992 1.00 98.69 71 HIS A C 1
ATOM 593 O O . HIS A 1 71 ? 7.628 0.702 -6.841 1.00 98.69 71 HIS A O 1
ATOM 599 N N . HIS A 1 72 ? 9.759 0.616 -6.173 1.00 98.56 72 HIS A N 1
ATOM 600 C CA . HIS A 1 72 ? 9.580 1.605 -5.120 1.00 98.56 72 HIS A CA 1
ATOM 601 C C . HIS A 1 72 ? 9.886 3.026 -5.610 1.00 98.56 72 HIS A C 1
ATOM 603 O O . HIS A 1 72 ? 9.021 3.896 -5.503 1.00 98.56 72 HIS A O 1
ATOM 609 N N . ILE A 1 73 ? 11.088 3.263 -6.152 1.00 97.12 73 ILE A N 1
ATOM 610 C CA . ILE A 1 73 ? 11.653 4.610 -6.351 1.00 97.12 73 ILE A CA 1
ATOM 611 C C . ILE A 1 73 ? 11.997 4.904 -7.818 1.00 97.12 73 ILE A C 1
ATOM 613 O O . ILE A 1 73 ? 11.689 5.994 -8.294 1.00 97.12 73 ILE A O 1
ATOM 617 N N . TYR A 1 74 ? 12.653 3.984 -8.533 1.00 95.62 74 TYR A N 1
ATOM 618 C CA . TYR A 1 74 ? 13.398 4.361 -9.747 1.00 95.62 74 TYR A CA 1
ATOM 619 C C . TYR A 1 74 ? 12.704 4.048 -11.077 1.00 95.62 74 TYR A C 1
ATOM 621 O O . TYR A 1 74 ? 12.880 4.787 -12.042 1.00 95.62 74 TYR A O 1
ATOM 629 N N . GLY A 1 75 ? 11.928 2.971 -11.153 1.00 96.81 75 GLY A N 1
ATOM 630 C CA . GLY A 1 75 ? 11.342 2.481 -12.398 1.00 96.81 75 GLY A CA 1
ATOM 631 C C . GLY A 1 75 ? 10.142 3.297 -12.903 1.00 96.81 75 GLY A C 1
ATOM 632 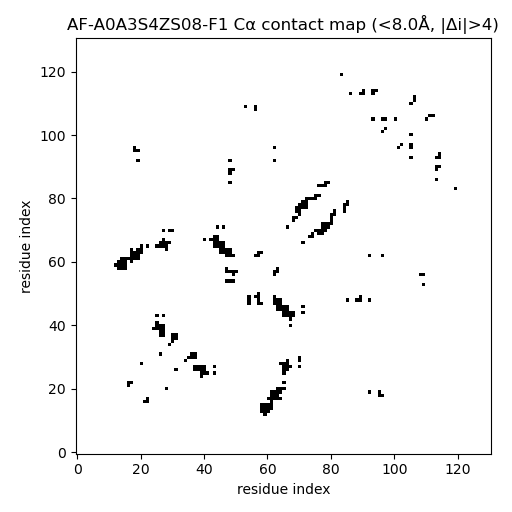O O . GLY A 1 75 ? 9.557 4.096 -12.164 1.00 96.81 75 GLY A O 1
ATOM 633 N N . PRO A 1 76 ? 9.713 3.066 -14.159 1.00 97.19 76 PRO A N 1
ATOM 634 C CA . PRO A 1 76 ? 8.504 3.680 -14.726 1.00 97.19 76 PRO A CA 1
ATOM 635 C C . PRO A 1 76 ? 7.218 3.198 -14.035 1.00 97.19 76 PRO A C 1
ATOM 637 O O . PRO A 1 76 ? 6.205 3.895 -13.997 1.00 97.19 76 PRO A O 1
ATOM 640 N N . GLU A 1 77 ? 7.275 2.006 -13.449 1.00 98.00 77 GLU A N 1
ATOM 641 C CA . GLU A 1 77 ? 6.216 1.416 -12.633 1.00 98.00 77 GLU A CA 1
ATOM 642 C C . GLU A 1 77 ? 6.434 1.655 -11.135 1.00 98.00 77 GLU A C 1
ATOM 644 O O . GLU A 1 77 ? 5.709 1.102 -10.307 1.00 98.00 77 GLU A O 1
ATOM 649 N N . ALA A 1 78 ? 7.431 2.463 -10.758 1.00 98.19 78 ALA A N 1
ATOM 650 C CA . ALA A 1 78 ? 7.655 2.780 -9.362 1.00 98.19 78 ALA A CA 1
ATOM 651 C C . ALA A 1 78 ? 6.413 3.442 -8.774 1.00 98.19 78 ALA A C 1
ATOM 653 O O . ALA A 1 78 ? 5.881 4.396 -9.347 1.00 98.19 78 ALA A O 1
ATOM 654 N N . VAL A 1 79 ? 5.985 3.003 -7.593 1.00 97.81 79 VAL A N 1
ATOM 655 C CA . VAL A 1 79 ? 4.818 3.585 -6.917 1.00 97.81 79 VAL A CA 1
ATOM 656 C C . VAL A 1 79 ? 4.977 5.091 -6.677 1.00 97.81 79 VAL A C 1
ATOM 658 O O . VAL A 1 79 ? 3.989 5.826 -6.679 1.00 97.81 79 VAL A O 1
ATOM 661 N N . HIS A 1 80 ? 6.215 5.581 -6.525 1.00 96.88 80 HIS A N 1
ATOM 662 C CA . HIS A 1 80 ? 6.488 7.014 -6.406 1.00 96.88 80 HIS A CA 1
ATOM 663 C C . HIS A 1 80 ? 6.425 7.779 -7.732 1.00 96.88 80 HIS A C 1
ATOM 665 O O . HIS A 1 80 ? 6.112 8.969 -7.690 1.00 96.88 80 HIS A O 1
ATOM 671 N N . ASN A 1 81 ? 6.580 7.108 -8.875 1.00 96.62 81 ASN A N 1
ATOM 672 C CA . ASN A 1 81 ? 6.573 7.721 -10.210 1.00 96.62 81 ASN A CA 1
ATOM 673 C C . ASN A 1 81 ? 5.240 7.532 -10.954 1.00 96.62 81 ASN A C 1
ATOM 675 O O . ASN A 1 81 ? 4.885 8.350 -11.797 1.00 96.62 81 ASN A O 1
ATOM 679 N N . ASN A 1 82 ? 4.469 6.491 -10.627 1.00 97.19 82 ASN A N 1
ATOM 680 C CA . ASN A 1 82 ? 3.285 6.089 -11.380 1.00 97.19 82 ASN A CA 1
ATOM 681 C C . ASN A 1 82 ? 1.993 6.283 -10.567 1.00 97.19 82 ASN A C 1
ATOM 683 O O . ASN A 1 82 ? 1.679 5.524 -9.647 1.00 97.19 82 ASN A O 1
ATOM 687 N N . ALA A 1 83 ? 1.216 7.314 -10.916 1.00 95.62 83 ALA A N 1
ATOM 688 C CA . ALA A 1 83 ? -0.032 7.637 -10.223 1.00 95.62 83 ALA A CA 1
ATOM 689 C C . ALA A 1 83 ? -1.097 6.534 -10.350 1.00 95.62 83 ALA A C 1
ATOM 691 O O . ALA A 1 83 ? -1.819 6.291 -9.383 1.00 95.62 83 ALA A O 1
ATOM 692 N N . ARG A 1 84 ? -1.165 5.835 -11.495 1.00 95.56 84 ARG A N 1
ATOM 693 C CA . ARG A 1 84 ? -2.101 4.721 -11.707 1.00 95.56 84 ARG A CA 1
ATOM 694 C C . ARG A 1 84 ? -1.846 3.605 -10.696 1.00 95.56 84 ARG A C 1
ATOM 696 O O . ARG A 1 84 ? -2.753 3.258 -9.943 1.00 95.56 84 ARG A O 1
ATOM 703 N N . ILE A 1 85 ? -0.602 3.132 -10.608 1.00 97.31 85 ILE A N 1
ATOM 704 C CA . ILE A 1 85 ? -0.192 2.072 -9.668 1.00 97.31 85 ILE A CA 1
ATOM 705 C C . ILE A 1 85 ? -0.434 2.504 -8.220 1.00 97.31 85 ILE A C 1
ATOM 707 O O . ILE A 1 85 ? -0.984 1.752 -7.417 1.00 97.31 85 ILE A O 1
ATOM 711 N N . ARG A 1 86 ? -0.081 3.747 -7.877 1.00 96.88 86 ARG A N 1
ATOM 712 C CA . ARG A 1 86 ? -0.323 4.290 -6.536 1.00 96.88 86 ARG A CA 1
ATOM 713 C C . ARG A 1 86 ? -1.807 4.262 -6.162 1.00 96.88 86 ARG A C 1
ATOM 715 O O . ARG A 1 86 ? -2.146 3.829 -5.062 1.00 96.88 86 ARG A O 1
ATOM 722 N N . HIS A 1 87 ? -2.693 4.694 -7.061 1.00 95.94 87 HIS A N 1
ATOM 723 C CA . HIS A 1 87 ? -4.139 4.671 -6.828 1.00 95.94 87 HIS A CA 1
ATOM 724 C C . HIS A 1 87 ? -4.696 3.243 -6.757 1.00 95.94 87 HIS A C 1
ATOM 726 O O . HIS A 1 87 ? -5.594 2.971 -5.962 1.00 95.94 87 HIS A O 1
ATOM 732 N N . GLU A 1 88 ? -4.167 2.306 -7.543 1.00 96.69 88 GLU A N 1
ATOM 733 C CA . GLU A 1 88 ? -4.536 0.889 -7.459 1.00 96.69 88 GLU A CA 1
ATOM 734 C C . GLU A 1 88 ? -4.135 0.251 -6.127 1.00 96.69 88 GLU A C 1
ATOM 736 O O . GLU A 1 88 ? -4.951 -0.449 -5.520 1.00 96.69 88 GLU A O 1
ATOM 741 N N . LEU A 1 89 ? -2.936 0.548 -5.615 1.00 97.88 89 LEU A N 1
ATOM 742 C CA . LEU A 1 89 ? -2.516 0.113 -4.281 1.00 97.88 89 LEU A CA 1
ATOM 743 C C . LEU A 1 89 ? -3.421 0.690 -3.191 1.00 97.88 89 LEU A C 1
ATOM 745 O O . LEU A 1 89 ? -3.852 -0.046 -2.307 1.00 97.88 89 LEU A O 1
ATOM 749 N N . GLN A 1 90 ? -3.769 1.976 -3.277 1.00 98.00 90 GLN A N 1
ATOM 750 C CA . GLN A 1 90 ? -4.680 2.626 -2.327 1.00 98.00 90 GLN A CA 1
ATOM 751 C C . GLN A 1 90 ? -6.084 2.011 -2.355 1.00 98.00 90 GLN A C 1
ATOM 753 O O . GLN A 1 90 ? -6.632 1.689 -1.299 1.00 98.00 90 GLN A O 1
ATOM 758 N N . ARG A 1 91 ? -6.635 1.762 -3.550 1.00 97.50 91 ARG A N 1
ATOM 759 C CA . ARG A 1 91 ? -7.911 1.050 -3.732 1.00 97.50 91 ARG A CA 1
ATOM 760 C C . ARG A 1 91 ? -7.875 -0.340 -3.118 1.00 97.50 91 ARG A C 1
ATOM 762 O O . ARG A 1 91 ? -8.790 -0.725 -2.394 1.00 97.50 91 ARG A O 1
ATOM 769 N N . THR A 1 92 ? -6.815 -1.090 -3.393 1.00 97.88 92 THR A N 1
ATOM 770 C CA . THR A 1 92 ? -6.648 -2.454 -2.881 1.00 97.88 92 THR A CA 1
ATOM 771 C C . THR A 1 92 ? -6.526 -2.459 -1.360 1.00 97.88 92 THR A C 1
ATOM 773 O O . THR A 1 92 ? -7.205 -3.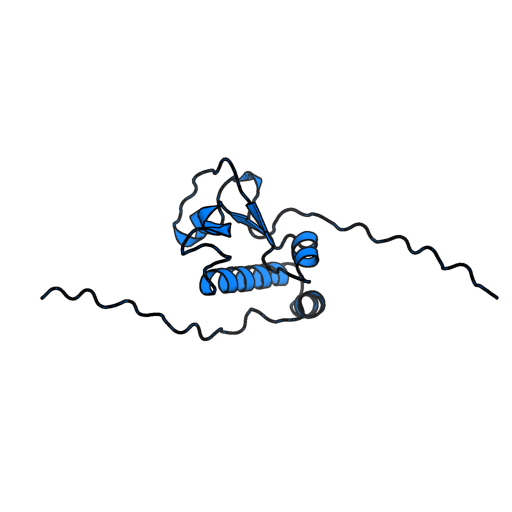242 -0.698 1.00 97.88 92 THR A O 1
ATOM 776 N N . ALA A 1 93 ? -5.741 -1.540 -0.794 1.00 98.19 93 ALA A N 1
ATOM 777 C CA . ALA A 1 93 ? -5.587 -1.393 0.647 1.00 98.19 93 ALA A CA 1
ATOM 778 C C . ALA A 1 93 ? -6.908 -1.066 1.341 1.00 98.19 93 ALA A C 1
ATOM 780 O O . ALA A 1 93 ? -7.231 -1.708 2.336 1.00 98.19 93 ALA A O 1
ATOM 781 N N . GLN A 1 94 ? -7.696 -0.129 0.802 1.00 98.44 94 GLN A N 1
ATOM 782 C CA . GLN A 1 94 ? -9.008 0.183 1.364 1.00 98.44 94 GLN A CA 1
ATOM 783 C C . GLN A 1 94 ? -9.946 -1.027 1.302 1.00 98.44 94 GLN A C 1
ATOM 785 O O . GLN A 1 94 ? -10.537 -1.383 2.316 1.00 98.44 94 GLN A O 1
ATOM 790 N N . ARG A 1 95 ? -10.031 -1.722 0.157 1.00 98.19 95 ARG A N 1
ATOM 791 C CA . ARG A 1 95 ? -10.862 -2.936 0.031 1.00 98.19 95 ARG A CA 1
ATOM 792 C C . ARG A 1 95 ? -10.481 -4.009 1.047 1.00 98.19 95 ARG A C 1
ATOM 794 O O . ARG A 1 95 ? -11.358 -4.666 1.594 1.00 98.19 95 ARG A O 1
ATOM 801 N N . LEU A 1 96 ? -9.186 -4.233 1.269 1.00 98.25 96 LEU A N 1
ATOM 802 C CA . LEU A 1 96 ? -8.714 -5.244 2.216 1.00 98.25 96 LEU A CA 1
ATOM 803 C C . LEU A 1 96 ? -8.926 -4.816 3.667 1.00 98.25 96 LEU A C 1
ATOM 805 O O . LEU A 1 96 ? -9.317 -5.647 4.484 1.00 98.25 96 LEU A O 1
ATOM 809 N N . PHE A 1 97 ? -8.737 -3.532 3.969 1.00 98.44 97 PHE A N 1
ATOM 810 C CA . PHE A 1 97 ? -9.069 -2.969 5.271 1.00 98.44 97 PHE A CA 1
ATOM 811 C C . PHE A 1 97 ? -10.558 -3.163 5.580 1.00 98.44 97 PHE A C 1
ATOM 813 O O . PHE A 1 97 ? -10.897 -3.761 6.595 1.00 98.44 97 PHE A O 1
ATOM 820 N N . GLU A 1 98 ? -11.449 -2.759 4.674 1.00 98.06 98 GLU A N 1
ATOM 821 C CA . GLU A 1 98 ? -12.907 -2.854 4.846 1.00 98.06 98 GLU A CA 1
ATOM 822 C C . GLU A 1 98 ? -13.450 -4.294 4.878 1.00 98.06 98 GLU A C 1
ATOM 824 O O . GLU A 1 98 ? -14.594 -4.507 5.258 1.00 98.06 98 GLU A O 1
ATOM 829 N N . LYS A 1 99 ? -12.653 -5.307 4.515 1.00 97.88 99 LYS A N 1
ATOM 830 C CA . LYS A 1 99 ? -13.015 -6.715 4.766 1.00 97.88 99 LYS A CA 1
ATOM 831 C C . LYS A 1 99 ? -12.824 -7.122 6.227 1.00 97.88 99 LYS A C 1
ATOM 833 O O . LYS A 1 99 ? -13.493 -8.040 6.690 1.00 97.88 99 LYS A O 1
ATOM 838 N N . GLN A 1 100 ? -11.876 -6.497 6.923 1.00 96.94 100 GLN A N 1
ATOM 839 C CA . GLN A 1 100 ? -11.550 -6.778 8.328 1.00 96.94 100 GLN A CA 1
ATOM 840 C C . GLN A 1 100 ? -12.189 -5.759 9.285 1.00 96.94 100 GLN A C 1
ATOM 842 O O . GLN A 1 100 ? -12.363 -6.039 10.468 1.00 96.94 100 GLN A O 1
ATOM 847 N N . HIS A 1 101 ? -12.539 -4.590 8.753 1.00 96.75 101 HIS A N 1
ATOM 848 C CA . HIS A 1 101 ? -13.060 -3.415 9.443 1.00 96.75 101 HIS A CA 1
ATOM 849 C C . HIS A 1 101 ? -14.309 -2.885 8.722 1.00 96.75 101 HIS A C 1
ATOM 851 O O . HIS A 1 101 ? -14.887 -3.568 7.886 1.00 96.75 101 HIS A O 1
ATOM 857 N N . SER A 1 102 ? -14.748 -1.662 9.029 1.00 97.94 102 SER A N 1
ATOM 858 C CA . SER A 1 102 ? -15.864 -1.014 8.324 1.00 97.94 102 SER A CA 1
ATOM 859 C C . SER A 1 102 ? -15.412 0.160 7.452 1.00 97.94 102 SER A C 1
ATOM 861 O O . SER A 1 102 ? -14.405 0.808 7.736 1.00 97.94 102 SER A O 1
ATOM 863 N N . HIS A 1 103 ? -16.213 0.499 6.436 1.00 97.44 103 HIS A N 1
ATOM 864 C CA . HIS A 1 103 ? -16.020 1.717 5.640 1.00 97.44 103 HIS A CA 1
ATOM 865 C C . HIS A 1 103 ? -15.999 2.983 6.511 1.00 97.44 103 HIS A C 1
ATOM 867 O O . HIS A 1 103 ? -15.149 3.854 6.346 1.00 97.44 103 HIS A O 1
ATOM 873 N N . LYS A 1 104 ? -16.907 3.067 7.493 1.00 98.12 104 LYS A N 1
ATOM 874 C CA . LYS A 1 104 ? -16.976 4.197 8.428 1.00 98.12 104 LYS A CA 1
ATOM 875 C C . LYS A 1 104 ? -15.662 4.373 9.195 1.00 98.12 104 LYS A C 1
ATOM 877 O O . LYS A 1 104 ? -15.144 5.480 9.263 1.00 98.12 104 LYS A O 1
ATOM 882 N N . GLU A 1 105 ? -15.114 3.279 9.718 1.00 98.12 105 GLU A N 1
ATOM 883 C CA . GLU A 1 105 ? -13.832 3.278 10.430 1.00 98.12 105 GLU A CA 1
ATOM 884 C C . GLU A 1 105 ? -12.679 3.706 9.511 1.00 98.12 105 GLU A C 1
ATOM 886 O O . GLU A 1 105 ? -11.851 4.530 9.900 1.00 98.12 105 GLU A O 1
ATOM 891 N N . PHE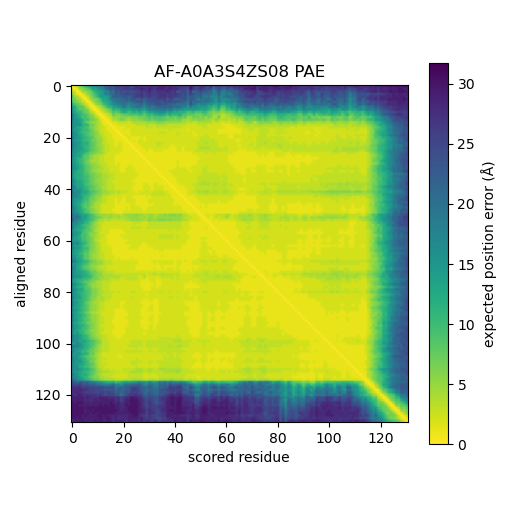 A 1 106 ? -12.658 3.229 8.261 1.00 98.19 106 PHE A N 1
ATOM 892 C CA . PHE A 1 106 ? -11.664 3.667 7.280 1.00 98.19 106 PHE A CA 1
ATOM 893 C C . PHE A 1 106 ? -11.719 5.184 7.060 1.00 98.19 106 PHE A C 1
ATOM 895 O O . PHE A 1 106 ? -10.690 5.860 7.108 1.00 98.19 106 PHE A O 1
ATOM 902 N N . MET A 1 107 ? -12.919 5.738 6.877 1.00 97.69 107 MET A N 1
ATOM 903 C CA . MET A 1 107 ? -13.109 7.175 6.682 1.00 97.69 107 MET A CA 1
ATOM 904 C C . MET A 1 107 ? -12.713 7.994 7.915 1.00 97.69 107 MET A C 1
ATOM 906 O O . MET A 1 107 ? -12.090 9.042 7.761 1.00 97.69 107 MET A O 1
ATOM 910 N N . GLU A 1 108 ? -13.003 7.514 9.125 1.00 97.94 108 GLU A N 1
ATOM 911 C CA . GLU A 1 108 ? -12.581 8.160 10.377 1.00 97.94 108 GLU A CA 1
ATOM 912 C C . GLU A 1 108 ? -11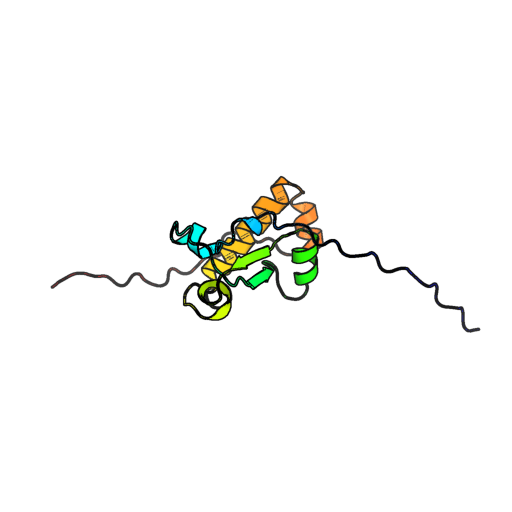.050 8.208 10.528 1.00 97.94 108 GLU A C 1
ATOM 914 O O . GLU A 1 108 ? -10.510 9.195 11.028 1.00 97.94 108 GLU A O 1
ATOM 919 N N . ILE A 1 109 ? -10.340 7.166 10.081 1.00 97.06 109 ILE A N 1
ATOM 920 C CA . ILE A 1 109 ? -8.880 7.051 10.228 1.00 97.06 109 ILE A CA 1
ATOM 921 C C . ILE A 1 109 ? -8.129 7.770 9.103 1.00 97.06 109 ILE A C 1
ATOM 923 O O . ILE A 1 109 ? -7.154 8.479 9.364 1.00 97.06 109 ILE A O 1
ATOM 927 N N . PHE A 1 110 ? -8.529 7.541 7.851 1.00 96.94 110 PHE A N 1
ATOM 928 C CA . PHE A 1 110 ? -7.779 7.970 6.666 1.00 96.94 110 PHE A CA 1
ATOM 929 C C . PHE A 1 110 ? -8.329 9.252 6.034 1.00 96.94 110 PHE A C 1
ATOM 931 O O . PHE A 1 110 ? -7.580 9.942 5.340 1.00 96.94 110 PHE A O 1
ATOM 938 N N . GLY A 1 111 ? -9.599 9.593 6.283 1.00 95.56 111 GLY A N 1
ATOM 939 C CA . GLY A 1 111 ? -10.214 10.864 5.885 1.00 95.56 111 GLY A CA 1
ATOM 940 C C . GLY A 1 111 ? -10.520 11.020 4.393 1.00 95.56 111 GLY A C 1
ATOM 941 O O . GLY A 1 111 ? -10.965 12.087 3.975 1.00 95.56 111 GLY A O 1
ATOM 942 N N . ARG A 1 112 ? -10.279 9.994 3.571 1.00 94.50 112 ARG A N 1
ATOM 943 C CA . ARG A 1 112 ? -10.520 10.021 2.124 1.00 94.50 112 ARG A CA 1
ATOM 944 C C . ARG A 1 112 ? -10.985 8.659 1.639 1.00 94.50 112 ARG A C 1
ATOM 946 O O . ARG A 1 112 ? -10.365 7.664 1.986 1.00 94.50 112 ARG A O 1
ATOM 953 N N . ASN A 1 113 ? -12.006 8.642 0.786 1.00 95.75 113 ASN A N 1
ATOM 954 C CA . ASN A 1 113 ? -12.405 7.450 0.049 1.00 95.75 113 ASN A CA 1
ATOM 955 C C . ASN A 1 113 ? -11.525 7.301 -1.201 1.00 95.75 113 ASN A C 1
ATOM 957 O O . ASN A 1 113 ? -11.354 8.250 -1.968 1.00 95.75 113 ASN A O 1
ATOM 961 N N . TYR A 1 114 ? -10.952 6.121 -1.394 1.00 94.50 114 TYR A N 1
ATOM 962 C CA . TYR A 1 114 ? -10.133 5.760 -2.547 1.00 94.50 114 TYR A CA 1
ATOM 963 C C . TYR A 1 114 ? -10.854 4.801 -3.496 1.00 94.50 114 TYR A C 1
ATOM 965 O O . TYR A 1 114 ? -10.329 4.551 -4.574 1.00 94.50 114 TYR A O 1
ATOM 973 N N . LEU A 1 115 ? -12.033 4.273 -3.141 1.00 93.00 115 LEU A N 1
ATOM 974 C CA . LEU A 1 115 ? -12.804 3.366 -4.004 1.00 93.00 115 LEU A CA 1
ATOM 975 C C . LEU A 1 115 ? -13.486 4.069 -5.180 1.00 93.00 115 LEU A C 1
ATOM 977 O O . LEU A 1 115 ? -13.869 3.391 -6.133 1.00 93.00 115 LEU A O 1
ATOM 981 N N . ASP A 1 116 ? -13.618 5.394 -5.121 1.00 80.38 116 ASP A N 1
ATOM 982 C CA . ASP A 1 116 ? -14.255 6.171 -6.177 1.00 80.38 116 ASP A CA 1
ATOM 983 C C . ASP A 1 116 ? -13.454 6.064 -7.489 1.00 80.38 116 ASP A C 1
ATOM 985 O O . ASP A 1 116 ? -12.213 6.010 -7.471 1.00 80.38 116 ASP A O 1
ATOM 989 N N . PRO A 1 117 ? -14.132 5.995 -8.646 1.00 60.69 117 PRO A N 1
ATOM 990 C CA . PRO A 1 117 ? -13.459 5.948 -9.931 1.00 60.69 117 PRO A CA 1
ATOM 991 C C . PRO A 1 117 ? -12.646 7.230 -10.121 1.00 60.69 117 PRO A C 1
ATOM 993 O O . PRO A 1 117 ? -13.175 8.332 -10.225 1.00 60.69 117 PRO A O 1
ATOM 996 N N . VAL A 1 118 ? -11.324 7.076 -10.145 1.00 57.16 118 VAL A N 1
ATOM 997 C CA . VAL A 1 118 ? -10.438 8.092 -10.700 1.00 57.16 118 VAL A CA 1
ATOM 998 C C . VAL A 1 118 ? -10.566 7.954 -12.212 1.00 57.16 118 VAL A C 1
ATOM 1000 O O . VAL A 1 118 ? -10.210 6.900 -12.739 1.00 57.16 118 VAL A O 1
ATOM 1003 N N . GLU A 1 119 ? -11.079 8.987 -12.878 1.00 47.25 119 GLU A N 1
ATOM 1004 C CA . GLU A 1 119 ? -10.952 9.198 -14.325 1.00 47.25 119 GLU A CA 1
ATOM 1005 C C . GLU A 1 119 ? -9.448 9.232 -14.650 1.00 47.25 119 GLU A C 1
ATOM 1007 O O . GLU A 1 119 ? -8.785 10.269 -14.580 1.00 47.25 119 GLU A O 1
ATOM 1012 N N . ILE A 1 120 ? -8.852 8.061 -14.868 1.00 54.69 120 ILE A N 1
ATOM 1013 C CA . ILE A 1 120 ? -7.466 7.951 -15.304 1.00 54.69 120 ILE A CA 1
ATOM 1014 C C . ILE A 1 120 ? -7.527 8.210 -16.801 1.00 54.69 120 ILE A C 1
ATOM 1016 O O . ILE A 1 120 ? -7.911 7.324 -17.554 1.00 54.69 120 ILE A O 1
ATOM 1020 N N . GLY A 1 121 ? -7.192 9.436 -17.210 1.00 46.69 121 GLY A N 1
ATOM 1021 C CA . GLY A 1 121 ? -6.986 9.753 -18.618 1.00 46.69 121 GLY A CA 1
ATOM 1022 C C . GLY A 1 121 ? -6.028 8.729 -19.220 1.00 46.69 121 GLY A C 1
ATOM 1023 O O . GLY A 1 121 ? -4.884 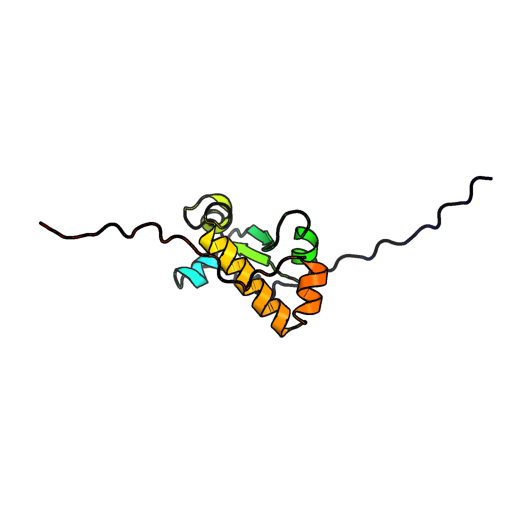8.600 -18.775 1.00 46.69 121 GLY A O 1
ATOM 1024 N N . GLU A 1 122 ? -6.536 7.954 -20.170 1.00 41.72 122 GLU A N 1
ATOM 1025 C CA . GLU A 1 122 ? -5.783 6.970 -20.929 1.00 41.72 122 GLU A CA 1
ATOM 1026 C C . GLU A 1 122 ? -4.672 7.701 -21.689 1.00 41.72 122 GLU A C 1
ATOM 1028 O O . GLU A 1 122 ? -4.913 8.389 -22.679 1.00 41.72 122 GLU A O 1
ATOM 1033 N N . ASN A 1 123 ? -3.429 7.580 -21.225 1.00 47.94 123 ASN A N 1
ATOM 1034 C CA . ASN A 1 123 ? -2.285 7.986 -22.030 1.00 47.94 123 ASN A CA 1
ATOM 1035 C C . ASN A 1 123 ? -2.011 6.888 -23.065 1.00 47.94 123 ASN A C 1
ATOM 1037 O O . ASN A 1 123 ? -1.229 5.976 -22.817 1.00 47.94 123 ASN A O 1
ATOM 1041 N N . SER A 1 124 ? -2.695 7.018 -24.205 1.00 45.94 124 SER A N 1
ATOM 1042 C CA . SER A 1 124 ? -2.268 6.660 -25.564 1.00 45.94 124 SER A CA 1
ATOM 1043 C C . SER A 1 124 ? -1.352 5.438 -25.705 1.00 45.94 124 SER A C 1
ATOM 1045 O O . SER A 1 124 ? -0.122 5.568 -25.726 1.00 45.94 124 SER A O 1
ATOM 1047 N N . GLU A 1 125 ? -1.946 4.280 -25.967 1.00 45.25 125 GLU A N 1
ATOM 1048 C CA . GLU A 1 125 ? -1.313 3.297 -26.843 1.00 45.25 125 GLU A CA 1
ATOM 1049 C C . GLU A 1 125 ? -1.247 3.925 -28.243 1.00 45.25 125 GLU A C 1
ATOM 1051 O O . GLU A 1 125 ? -2.236 3.990 -28.968 1.00 45.25 125 GLU A O 1
ATOM 1056 N N . LYS A 1 126 ? -0.092 4.496 -28.600 1.00 45.91 126 LYS A N 1
ATOM 1057 C CA . LYS A 1 126 ? 0.172 4.879 -29.987 1.00 45.91 126 LYS A CA 1
ATOM 1058 C C . LYS A 1 126 ? 0.300 3.600 -30.810 1.00 45.91 126 LYS A C 1
ATOM 1060 O O . LYS A 1 126 ? 1.287 2.883 -30.684 1.00 45.91 126 LYS A O 1
ATOM 1065 N N . GLU A 1 127 ? -0.751 3.338 -31.576 1.00 48.25 127 GLU A N 1
ATOM 1066 C CA . GLU A 1 127 ? -0.790 2.718 -32.903 1.00 48.25 127 GLU A CA 1
ATOM 1067 C C . GLU A 1 127 ? 0.568 2.199 -33.408 1.00 48.25 127 GLU A C 1
ATOM 1069 O O . GLU A 1 127 ? 1.427 2.961 -33.849 1.00 48.25 127 GLU A O 1
ATOM 1074 N N . ASN A 1 128 ? 0.736 0.876 -33.387 1.00 52.78 128 ASN A N 1
ATOM 1075 C CA . ASN A 1 128 ? 1.641 0.192 -34.302 1.00 52.78 128 ASN A CA 1
ATOM 1076 C C . ASN A 1 128 ? 0.803 -0.307 -35.489 1.00 52.78 128 ASN A C 1
ATOM 1078 O O . ASN A 1 128 ? 0.336 -1.444 -35.467 1.00 52.78 128 ASN A O 1
ATOM 1082 N N . GLU A 1 129 ? 0.608 0.524 -36.513 1.00 49.72 129 GLU A N 1
ATOM 1083 C CA . GLU A 1 129 ? 0.267 0.034 -37.855 1.00 49.72 129 GLU A CA 1
ATOM 1084 C C . GLU A 1 129 ? 1.548 -0.011 -38.705 1.00 49.72 129 GLU A C 1
ATOM 1086 O O . GLU A 1 129 ? 2.246 1.003 -38.808 1.00 49.72 129 GLU A O 1
ATOM 1091 N N . PRO A 1 130 ? 1.909 -1.161 -39.301 1.00 66.25 130 PRO A N 1
ATOM 1092 C CA . PRO A 1 130 ? 2.956 -1.205 -40.309 1.00 66.25 130 PRO A CA 1
ATOM 1093 C C . PRO A 1 130 ? 2.414 -0.670 -41.644 1.00 66.25 130 PRO A C 1
ATOM 1095 O O . PRO A 1 130 ? 1.339 -1.077 -42.086 1.00 66.25 130 PRO A O 1
ATOM 1098 N N . VAL A 1 131 ? 3.181 0.227 -42.269 1.00 61.66 131 VAL A N 1
ATOM 1099 C CA . VAL A 1 131 ? 3.011 0.663 -43.670 1.00 61.66 131 VAL A CA 1
ATOM 1100 C C . VAL A 1 131 ? 3.450 -0.445 -44.620 1.00 61.66 131 VAL A C 1
ATOM 1102 O O . VAL A 1 131 ? 4.513 -1.051 -44.345 1.00 61.66 131 VAL A O 1
#

Foldseek 3Di:
DDDDPDDDDDDDADQDAALQEGVVLQAASCCCPVPVHSDHDPDWDKAQLQDDPCSSVSRRQRLITTHDCCCPPNHCNNCVNDPVNSLVSVLVSLVSCCVVPNPVVCCVRRVDDSVDDDPPPDDDPPDDDDD

pLDDT: mean 89.6, std 15.52, 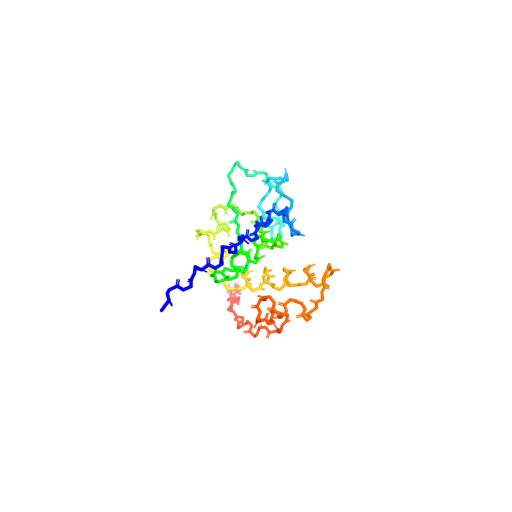range [41.72, 98.75]